Protein AF-A0AAU9BVY2-F1 (afdb_monomer_lite)

Radius of gyration: 12.76 Å; chains: 1; bounding box: 30×16×39 Å

Foldseek 3Di:
DADPVRHDWDKDWDDDPPLQKIWIWTADPVPRDIDFTFMARNVPSHTDDGDPVSVVVVVVSVVVVVD

Organism: NCBI:txid1812935

Secondary structure (DSSP, 8-state):
-B-TTSSBPEEEEEEETTTTEEEEEEE-TTT--EEEEEEEETTT--EEEETHHHHHHHHHHHHTT--

pLDDT: mean 88.52, std 8.42, range [51.91, 94.81]

Sequence (67 aa):
MQCSCGREMTERFSVSKKCNLRWEYSFCKSCGRIDADYLYSYDKTQFIERGYSARLNYRDMTRKIDN

Structure (mmCIF, N/CA/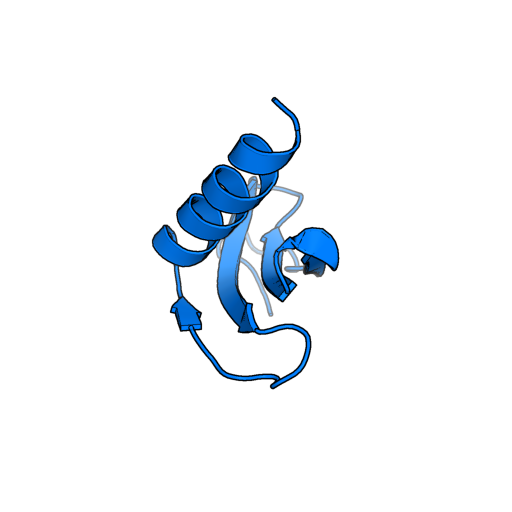C/O backbone):
data_AF-A0AAU9BVY2-F1
#
_entry.id   AF-A0AAU9BVY2-F1
#
loop_
_atom_site.group_PDB
_atom_site.id
_atom_site.type_symbol
_atom_site.label_atom_id
_atom_site.label_alt_id
_atom_site.label_comp_id
_atom_site.label_asym_id
_atom_site.label_entity_id
_atom_site.label_seq_id
_atom_site.pdbx_PDB_ins_code
_atom_site.Cartn_x
_atom_site.Cartn_y
_atom_site.Cartn_z
_atom_site.occupancy
_atom_site.B_iso_or_equiv
_atom_site.auth_seq_id
_atom_site.auth_comp_id
_atom_site.auth_asym_id
_atom_site.auth_atom_id
_atom_site.pdbx_PDB_model_num
ATOM 1 N N . MET A 1 1 ? 4.195 -6.327 -13.497 1.00 74.00 1 MET A N 1
ATOM 2 C CA . MET A 1 1 ? 4.385 -4.962 -14.050 1.00 74.00 1 MET A CA 1
ATOM 3 C C . MET A 1 1 ? 5.875 -4.688 -14.233 1.00 74.00 1 MET A C 1
ATOM 5 O O . MET A 1 1 ? 6.667 -5.176 -13.431 1.00 74.00 1 MET A O 1
ATOM 9 N N . GLN A 1 2 ? 6.273 -3.946 -15.270 1.00 84.69 2 GLN A N 1
ATOM 10 C CA . GLN A 1 2 ? 7.675 -3.569 -15.506 1.00 84.69 2 GLN A CA 1
ATOM 11 C C . GLN A 1 2 ? 7.936 -2.154 -14.969 1.00 84.69 2 GLN A C 1
ATOM 13 O O . GLN A 1 2 ? 7.158 -1.238 -15.222 1.00 84.69 2 GLN A O 1
ATOM 18 N N . CYS A 1 3 ? 9.021 -1.969 -14.219 1.00 89.12 3 CYS A N 1
ATOM 19 C CA . CYS A 1 3 ? 9.460 -0.661 -13.739 1.00 89.12 3 CYS A CA 1
ATOM 20 C C . CYS A 1 3 ? 10.066 0.160 -14.886 1.00 89.12 3 CYS A C 1
ATOM 22 O O . CYS A 1 3 ? 10.676 -0.403 -15.793 1.00 89.12 3 CYS A O 1
ATOM 24 N N . SER A 1 4 ? 10.034 1.495 -14.800 1.00 87.38 4 SER A N 1
ATOM 25 C CA . SER A 1 4 ? 10.690 2.380 -15.781 1.00 87.38 4 SER A CA 1
ATOM 26 C C . SER A 1 4 ? 12.201 2.151 -15.932 1.00 87.38 4 SER A C 1
ATOM 28 O O . SER A 1 4 ? 12.771 2.555 -16.935 1.00 87.38 4 SER A O 1
ATOM 30 N N . CYS A 1 5 ? 12.861 1.493 -14.972 1.00 90.50 5 CYS A N 1
ATOM 31 C CA . CYS A 1 5 ? 14.265 1.091 -15.101 1.00 90.50 5 CYS A CA 1
ATOM 32 C C . CYS A 1 5 ? 14.457 -0.235 -15.876 1.00 90.50 5 CYS A C 1
ATOM 34 O O . CYS A 1 5 ? 15.535 -0.823 -15.825 1.00 90.50 5 CYS A O 1
ATOM 36 N N . GLY A 1 6 ? 13.403 -0.769 -16.503 1.00 90.69 6 GLY A N 1
ATOM 37 C CA . GLY A 1 6 ? 13.409 -2.007 -17.292 1.00 90.69 6 GLY A CA 1
ATOM 38 C C . GLY A 1 6 ? 13.355 -3.309 -16.482 1.00 90.69 6 GLY A C 1
ATOM 39 O O . GLY A 1 6 ? 13.249 -4.387 -17.062 1.00 90.69 6 GLY A O 1
ATOM 40 N N . ARG A 1 7 ? 13.410 -3.237 -15.146 1.00 92.94 7 ARG A N 1
ATOM 41 C CA . ARG A 1 7 ? 13.364 -4.402 -14.241 1.00 92.94 7 ARG A CA 1
ATOM 42 C C . ARG A 1 7 ? 11.945 -4.686 -13.761 1.00 92.94 7 ARG A C 1
ATOM 44 O O . ARG A 1 7 ? 11.083 -3.811 -13.791 1.00 92.94 7 ARG A O 1
ATOM 51 N N . GLU A 1 8 ? 11.704 -5.906 -13.302 1.00 92.19 8 GLU A N 1
ATOM 52 C CA . GLU A 1 8 ? 10.393 -6.309 -12.795 1.00 92.19 8 GLU A CA 1
ATOM 53 C C . GLU A 1 8 ? 10.054 -5.627 -11.466 1.00 92.19 8 GLU A C 1
ATOM 55 O O . GLU A 1 8 ? 10.912 -5.421 -10.601 1.00 92.19 8 GLU A O 1
ATOM 60 N N . MET A 1 9 ? 8.776 -5.289 -11.305 1.00 93.19 9 MET A N 1
ATOM 61 C CA . MET A 1 9 ? 8.226 -4.881 -10.019 1.00 93.19 9 MET A CA 1
ATOM 62 C C . MET A 1 9 ? 7.727 -6.102 -9.258 1.00 93.19 9 MET A C 1
ATOM 64 O O . MET A 1 9 ? 7.070 -6.970 -9.826 1.00 93.19 9 MET A O 1
ATOM 68 N N . THR A 1 10 ? 8.028 -6.151 -7.964 1.00 92.38 10 THR A N 1
ATOM 69 C CA . THR A 1 10 ? 7.539 -7.184 -7.052 1.00 92.38 10 THR A CA 1
ATOM 70 C C . THR A 1 10 ? 6.398 -6.623 -6.217 1.00 92.38 10 THR A C 1
ATOM 72 O O . THR A 1 10 ? 6.593 -5.640 -5.502 1.00 92.38 10 THR A O 1
ATOM 75 N N . GLU A 1 11 ? 5.240 -7.266 -6.265 1.00 92.56 11 GLU A N 1
ATOM 76 C CA . GLU A 1 11 ? 4.114 -6.956 -5.384 1.00 92.56 11 GLU A CA 1
ATOM 77 C C . GLU A 1 11 ? 4.425 -7.388 -3.948 1.00 92.56 11 GLU A C 1
ATOM 79 O O . GLU A 1 11 ? 5.013 -8.446 -3.699 1.00 92.56 11 GLU A O 1
ATOM 84 N N . ARG A 1 12 ? 4.073 -6.539 -2.987 1.00 92.38 12 ARG A N 1
ATOM 85 C CA . ARG A 1 12 ? 4.273 -6.760 -1.558 1.00 92.38 12 ARG A CA 1
ATOM 86 C C . ARG A 1 12 ? 3.101 -6.205 -0.773 1.00 92.38 12 ARG A C 1
ATOM 88 O O . ARG A 1 12 ? 2.401 -5.302 -1.219 1.00 92.38 12 ARG A O 1
ATOM 95 N N . PHE A 1 13 ? 2.936 -6.719 0.438 1.00 91.62 13 PHE A N 1
ATOM 96 C CA . PHE A 1 13 ? 1.995 -6.164 1.391 1.00 91.62 13 PHE A CA 1
ATOM 97 C C . PHE A 1 13 ? 2.540 -6.241 2.819 1.00 91.62 13 PHE A C 1
ATOM 99 O O . PHE A 1 13 ? 3.347 -7.111 3.152 1.00 91.62 13 PHE A O 1
ATOM 106 N N . SER A 1 14 ? 2.077 -5.320 3.654 1.00 91.31 14 SER A N 1
ATOM 107 C CA . SER A 1 14 ? 2.338 -5.228 5.086 1.00 91.31 14 SER A CA 1
ATOM 108 C C . SER A 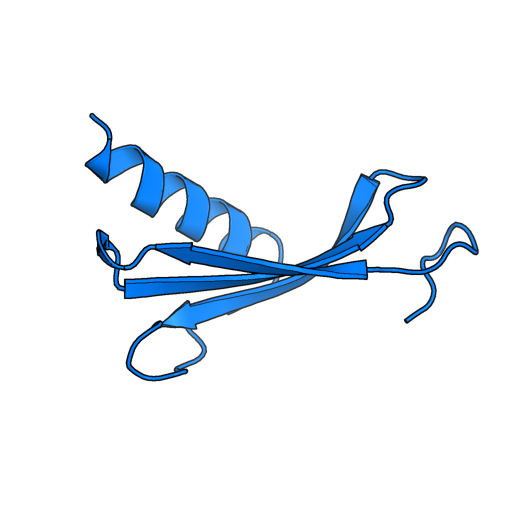1 14 ? 1.003 -5.123 5.814 1.00 91.31 14 SER A C 1
ATOM 110 O O . SER A 1 14 ? 0.108 -4.403 5.376 1.00 91.31 14 SER A O 1
ATOM 112 N N . VAL A 1 15 ? 0.851 -5.834 6.930 1.00 92.19 15 VAL A N 1
ATOM 113 C CA . VAL A 1 15 ? -0.397 -5.853 7.703 1.00 92.19 15 VAL A CA 1
ATOM 114 C C . VAL A 1 15 ? -0.118 -5.471 9.147 1.00 92.19 15 VAL A C 1
ATOM 116 O O . VAL A 1 15 ? 0.756 -6.049 9.789 1.00 92.19 15 VAL A O 1
ATOM 119 N N . SER A 1 16 ? -0.929 -4.559 9.676 1.00 91.69 16 SER A N 1
ATOM 120 C CA . SER A 1 16 ? -1.023 -4.271 11.101 1.00 91.69 16 SER A CA 1
ATOM 121 C C . SER A 1 16 ? -2.410 -4.649 11.601 1.00 91.69 16 SER A C 1
ATOM 123 O O . SER A 1 16 ? -3.385 -3.933 11.376 1.00 91.69 16 SER A O 1
ATOM 125 N N . LYS A 1 17 ? -2.493 -5.768 12.329 1.00 89.25 17 LYS A N 1
ATOM 126 C CA . LYS A 1 17 ? -3.740 -6.203 12.978 1.00 89.25 17 LYS A CA 1
ATOM 127 C C . LYS A 1 17 ? -4.169 -5.241 14.088 1.00 89.25 17 LYS A C 1
ATOM 129 O O . LYS A 1 17 ? -5.354 -4.986 14.237 1.00 89.25 17 LYS A O 1
ATOM 134 N N . LYS A 1 18 ? -3.207 -4.662 14.821 1.00 89.31 18 LYS A N 1
ATOM 135 C CA . LYS A 1 18 ? -3.476 -3.690 15.896 1.00 89.31 18 LYS A CA 1
ATOM 136 C C . LYS A 1 18 ? -4.154 -2.422 15.367 1.00 89.31 18 LYS A C 1
ATOM 138 O O . LYS A 1 18 ? -5.081 -1.925 15.989 1.00 89.31 18 LYS A O 1
ATOM 143 N N . CYS A 1 19 ? -3.702 -1.917 14.217 1.00 89.25 19 CYS A N 1
ATOM 144 C CA . CYS A 1 19 ? -4.282 -0.730 13.580 1.00 89.25 19 CYS A CA 1
ATOM 145 C C . CYS A 1 19 ? -5.445 -1.060 12.633 1.00 89.25 19 CYS A C 1
ATOM 147 O O . CYS A 1 19 ? -6.038 -0.140 12.080 1.00 89.25 19 CYS A O 1
ATOM 149 N N . ASN A 1 20 ? -5.734 -2.342 12.392 1.00 91.75 20 ASN A N 1
ATOM 150 C CA . ASN A 1 20 ? -6.646 -2.801 11.346 1.00 91.75 20 ASN A CA 1
ATOM 151 C C . ASN A 1 20 ? -6.302 -2.256 9.940 1.00 91.75 20 ASN A C 1
ATOM 153 O O . ASN A 1 20 ? -7.180 -1.839 9.183 1.00 91.75 20 ASN A O 1
ATOM 157 N N . LEU A 1 21 ? -5.012 -2.245 9.589 1.00 93.62 21 LEU A N 1
ATOM 158 C CA . LEU A 1 21 ? -4.507 -1.697 8.326 1.00 93.62 21 LEU A CA 1
ATOM 159 C C . LEU A 1 21 ? -3.775 -2.755 7.499 1.00 93.62 21 LEU A C 1
ATOM 161 O O . LEU A 1 21 ? -2.995 -3.549 8.028 1.00 93.62 21 LEU A O 1
ATOM 165 N N . ARG A 1 22 ? -3.967 -2.706 6.182 1.00 94.25 22 ARG A N 1
ATOM 166 C CA . ARG A 1 22 ? -3.228 -3.479 5.181 1.00 94.25 22 ARG A CA 1
ATOM 167 C C . ARG A 1 22 ? -2.686 -2.522 4.130 1.00 94.25 22 ARG A C 1
ATOM 169 O O . ARG A 1 22 ? -3.452 -1.880 3.423 1.00 94.25 22 ARG A O 1
ATOM 176 N N . TRP A 1 23 ? -1.370 -2.433 4.041 1.00 94.31 23 TRP A N 1
ATOM 177 C CA . TRP A 1 23 ? -0.667 -1.623 3.060 1.00 94.31 23 TRP A CA 1
ATOM 178 C C . TRP A 1 23 ? -0.115 -2.517 1.954 1.00 94.31 23 TRP A C 1
ATOM 180 O O . TRP A 1 23 ? 0.689 -3.403 2.227 1.00 94.31 23 TRP A O 1
ATOM 190 N N . GLU A 1 24 ? -0.544 -2.302 0.720 1.00 94.44 24 GLU A N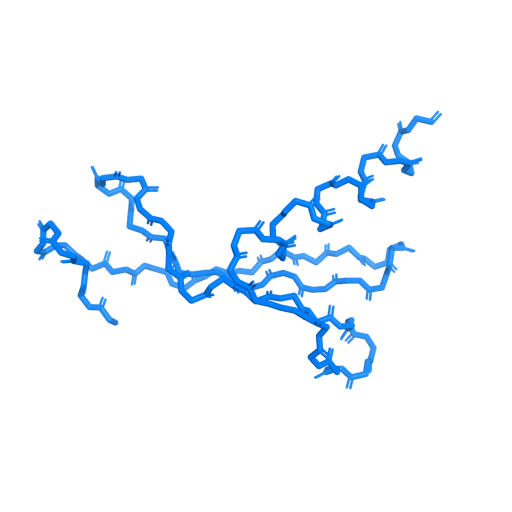 1
ATOM 191 C CA . GLU A 1 24 ? -0.076 -3.006 -0.472 1.00 94.44 24 GLU A CA 1
ATOM 192 C C . GLU A 1 24 ? 0.755 -2.069 -1.331 1.00 94.44 24 GLU A C 1
ATOM 194 O O . GLU A 1 24 ? 0.435 -0.891 -1.464 1.00 94.44 24 GLU A O 1
ATOM 199 N N . TYR A 1 25 ? 1.842 -2.576 -1.896 1.00 93.69 25 TYR A N 1
ATOM 200 C CA . TYR A 1 25 ? 2.722 -1.780 -2.735 1.00 93.69 25 TYR A CA 1
ATOM 201 C C . TYR A 1 25 ? 3.479 -2.654 -3.728 1.00 93.69 25 TYR A C 1
ATOM 203 O O . TYR A 1 25 ? 3.866 -3.784 -3.429 1.00 93.69 25 TYR A O 1
ATOM 211 N N . SER A 1 26 ? 3.760 -2.111 -4.909 1.00 93.25 26 SER A N 1
ATOM 212 C CA . SER A 1 26 ? 4.696 -2.723 -5.853 1.00 93.25 26 SER A CA 1
ATOM 213 C C . SER A 1 26 ? 6.063 -2.078 -5.708 1.00 93.25 26 SER A C 1
ATOM 215 O O . SER A 1 26 ? 6.183 -0.860 -5.727 1.00 93.25 26 SER A O 1
ATOM 217 N N . PHE A 1 27 ? 7.124 -2.872 -5.594 1.00 93.38 27 PHE A N 1
ATOM 218 C CA . PHE A 1 27 ? 8.483 -2.377 -5.390 1.00 93.38 27 PHE A CA 1
ATOM 219 C C . PHE A 1 27 ? 9.452 -2.911 -6.438 1.00 93.38 27 PHE A C 1
ATOM 221 O O . PHE A 1 27 ? 9.569 -4.117 -6.653 1.00 93.38 27 PHE A O 1
ATOM 228 N N . CYS A 1 28 ? 10.218 -2.012 -7.044 1.00 93.44 28 CYS A N 1
ATOM 229 C CA . CYS A 1 28 ? 11.351 -2.361 -7.880 1.00 93.44 28 CYS A CA 1
ATOM 230 C C . CYS A 1 28 ? 12.628 -2.411 -7.035 1.00 93.44 28 CYS A C 1
ATOM 232 O O . CYS A 1 28 ? 13.230 -1.374 -6.747 1.00 93.44 28 CYS A O 1
ATOM 234 N N . LYS A 1 29 ? 13.113 -3.620 -6.728 1.00 88.94 29 LYS A N 1
ATOM 235 C CA . LYS A 1 29 ? 14.353 -3.818 -5.951 1.00 88.94 29 LYS A CA 1
ATOM 236 C C . LYS A 1 29 ? 15.575 -3.123 -6.549 1.00 88.94 29 LYS A C 1
ATOM 238 O O . LYS A 1 29 ? 16.439 -2.684 -5.804 1.00 88.94 29 LYS A O 1
ATOM 243 N N . SER A 1 30 ? 15.647 -3.018 -7.875 1.00 91.44 30 SER A N 1
ATOM 244 C CA . SER A 1 30 ? 16.828 -2.479 -8.554 1.00 91.44 30 SER A CA 1
ATOM 245 C C . SER A 1 30 ? 16.987 -0.962 -8.447 1.00 91.44 30 SER A C 1
ATOM 247 O O . SER A 1 30 ? 18.115 -0.493 -8.412 1.00 91.44 30 SER A O 1
ATOM 249 N N . CYS A 1 31 ? 15.896 -0.190 -8.415 1.00 92.00 31 CYS A N 1
ATOM 250 C CA . CYS A 1 31 ? 15.957 1.281 -8.385 1.00 92.00 31 CYS A CA 1
ATOM 251 C C . CYS A 1 31 ? 15.231 1.902 -7.187 1.00 92.00 31 CYS A C 1
ATOM 253 O O . CYS A 1 31 ? 15.123 3.120 -7.094 1.00 92.00 31 CYS A O 1
ATOM 255 N N . GLY A 1 32 ? 14.684 1.084 -6.287 1.00 88.94 32 GLY A N 1
ATOM 256 C CA . GLY A 1 32 ? 13.979 1.564 -5.103 1.00 88.94 32 GLY A CA 1
ATOM 257 C C . GLY A 1 32 ? 12.586 2.140 -5.378 1.00 88.94 32 GLY A C 1
ATOM 258 O O . GLY A 1 32 ? 11.910 2.568 -4.443 1.00 88.94 32 GLY A O 1
ATOM 259 N N . ARG A 1 33 ? 12.136 2.168 -6.640 1.00 89.19 33 ARG A N 1
ATOM 260 C CA . ARG A 1 33 ? 10.837 2.739 -7.002 1.00 89.19 33 ARG A CA 1
ATOM 261 C C . ARG A 1 33 ? 9.711 1.917 -6.397 1.00 89.19 33 ARG A C 1
ATOM 263 O O . ARG A 1 33 ? 9.664 0.699 -6.567 1.00 89.19 33 ARG A O 1
ATOM 270 N N . ILE A 1 34 ? 8.789 2.613 -5.749 1.00 89.56 34 ILE A N 1
ATOM 271 C CA . ILE A 1 34 ? 7.513 2.053 -5.331 1.00 89.56 34 ILE A CA 1
ATOM 272 C C . ILE A 1 34 ? 6.434 2.593 -6.264 1.00 89.56 34 ILE A C 1
ATOM 274 O O . ILE A 1 34 ? 6.433 3.77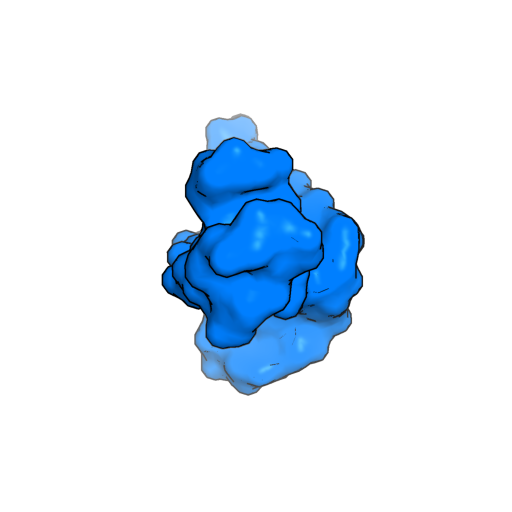6 -6.600 1.00 89.56 34 ILE A O 1
ATOM 278 N N . ASP A 1 35 ? 5.564 1.698 -6.694 1.00 82.94 35 ASP A N 1
ATOM 279 C CA . ASP A 1 35 ? 4.355 1.953 -7.467 1.00 82.94 35 ASP A CA 1
ATOM 280 C C . ASP A 1 35 ? 3.171 1.268 -6.762 1.00 82.94 35 ASP A C 1
ATOM 282 O O . ASP A 1 35 ? 3.367 0.707 -5.681 1.00 82.94 35 ASP A O 1
ATOM 286 N N . ALA A 1 36 ? 1.967 1.299 -7.345 1.00 84.19 36 ALA A N 1
ATOM 287 C CA . ALA A 1 36 ? 0.777 0.576 -6.863 1.00 84.19 36 ALA A CA 1
ATOM 288 C C . ALA A 1 36 ? 0.617 0.612 -5.325 1.00 84.19 36 ALA A C 1
ATOM 290 O O . ALA A 1 36 ? 0.465 -0.423 -4.686 1.00 84.19 36 ALA A O 1
ATOM 291 N N . ASP A 1 37 ? 0.761 1.807 -4.747 1.00 93.12 37 ASP A N 1
ATOM 292 C CA . ASP A 1 37 ? 0.852 2.065 -3.307 1.00 93.12 37 ASP A CA 1
ATOM 293 C C . ASP A 1 37 ? -0.569 2.301 -2.763 1.00 93.12 37 ASP A C 1
ATOM 295 O O . ASP A 1 37 ? -1.202 3.298 -3.114 1.00 93.12 37 ASP A O 1
ATOM 299 N N . TYR A 1 38 ? -1.108 1.368 -1.981 1.00 94.50 38 TYR A N 1
ATOM 300 C CA . TYR A 1 38 ? -2.512 1.332 -1.571 1.00 94.50 38 TYR A CA 1
ATOM 301 C C . TYR A 1 38 ? -2.660 0.976 -0.094 1.00 94.50 38 TYR A C 1
ATOM 303 O O . TYR A 1 38 ? -2.044 0.033 0.396 1.00 94.50 38 TYR A O 1
ATOM 311 N N . LEU A 1 39 ? -3.527 1.693 0.617 1.00 94.81 39 LEU A N 1
ATOM 312 C CA . LEU A 1 39 ? -3.884 1.389 1.997 1.00 94.81 39 LEU A CA 1
ATOM 313 C C . LEU A 1 39 ? -5.344 0.957 2.082 1.00 94.81 39 LEU A C 1
ATOM 315 O O . LEU A 1 39 ? -6.246 1.620 1.565 1.00 94.81 39 LEU A O 1
ATOM 319 N N . TYR A 1 40 ? -5.561 -0.131 2.806 1.00 94.38 40 TYR A N 1
ATOM 320 C CA . TYR A 1 40 ? -6.861 -0.724 3.060 1.00 94.38 40 TYR A CA 1
ATOM 321 C C . TYR A 1 40 ? -7.086 -0.910 4.556 1.00 94.38 40 TYR A C 1
ATOM 323 O O . TYR A 1 40 ? -6.142 -1.074 5.335 1.00 94.38 40 TYR A O 1
ATOM 331 N N . SER A 1 41 ? -8.356 -0.976 4.948 1.00 91.62 41 SER A N 1
ATOM 332 C CA . SER A 1 41 ? -8.738 -1.605 6.212 1.00 91.62 41 SER A CA 1
ATOM 333 C C . SER A 1 41 ? -8.554 -3.119 6.092 1.00 91.62 41 SER A C 1
ATOM 335 O O . SER A 1 41 ? -9.022 -3.720 5.122 1.00 91.62 41 SER A O 1
ATOM 337 N N . TYR A 1 42 ? -7.876 -3.733 7.064 1.00 86.31 42 TYR A N 1
ATOM 338 C CA . TYR A 1 42 ? -7.595 -5.171 7.054 1.00 86.31 42 TYR A CA 1
ATOM 339 C C . TYR A 1 42 ? -8.884 -6.007 7.139 1.00 86.31 42 TYR A C 1
ATOM 341 O O . TYR A 1 42 ? -9.056 -6.922 6.337 1.00 86.31 42 TYR A O 1
ATOM 349 N N . ASP A 1 43 ? -9.818 -5.646 8.022 1.00 85.38 43 ASP A N 1
ATOM 350 C CA . ASP A 1 43 ? -11.062 -6.399 8.234 1.00 85.38 43 ASP A CA 1
ATOM 351 C C . ASP A 1 43 ? -12.106 -6.180 7.135 1.00 85.38 43 ASP A C 1
ATOM 353 O O . ASP A 1 43 ? -12.882 -7.082 6.829 1.00 85.38 43 ASP A O 1
ATOM 357 N N . LYS A 1 44 ? -12.169 -4.972 6.559 1.00 70.19 44 LYS A N 1
ATOM 358 C CA . LYS A 1 44 ? -13.230 -4.617 5.599 1.00 70.19 44 LYS A CA 1
ATOM 359 C C . LYS A 1 44 ? -12.789 -4.651 4.140 1.00 70.19 44 LYS A C 1
ATOM 361 O O . LYS A 1 44 ? -13.607 -4.373 3.266 1.00 70.19 44 LYS A O 1
ATOM 366 N N . THR A 1 45 ? -11.510 -4.925 3.848 1.00 70.88 45 THR A N 1
ATOM 367 C CA . THR A 1 45 ? -10.898 -4.722 2.512 1.00 70.88 45 THR A CA 1
ATOM 368 C C . THR A 1 45 ? -11.264 -3.366 1.888 1.00 70.88 45 THR A C 1
ATOM 370 O O . THR A 1 45 ? -11.253 -3.186 0.673 1.00 70.88 45 THR A O 1
ATOM 373 N N . GLN A 1 46 ? -11.628 -2.394 2.729 1.00 87.69 46 GLN A N 1
ATOM 374 C CA . GLN A 1 46 ? -12.135 -1.108 2.292 1.00 87.69 46 GLN A CA 1
ATOM 375 C C . GLN A 1 46 ? -10.939 -0.249 1.924 1.00 87.69 46 GLN A C 1
ATOM 377 O O . GLN A 1 46 ? -10.028 -0.080 2.735 1.00 87.69 46 GLN A O 1
ATOM 382 N N . PHE A 1 47 ? -10.951 0.279 0.705 1.00 91.38 47 PHE A N 1
ATOM 383 C CA . PHE A 1 47 ? -9.948 1.223 0.243 1.00 91.38 47 PHE A CA 1
ATOM 384 C C . PHE A 1 47 ? -9.980 2.487 1.107 1.00 91.38 47 PHE A C 1
ATOM 386 O O . PHE A 1 47 ? -11.039 3.089 1.287 1.00 91.38 47 PHE A O 1
ATOM 393 N N . ILE A 1 48 ? -8.821 2.865 1.641 1.00 92.19 48 ILE A N 1
ATOM 394 C CA . ILE A 1 48 ? -8.646 4.080 2.438 1.00 92.19 48 ILE A CA 1
ATOM 395 C C . ILE A 1 48 ? -8.019 5.153 1.552 1.00 92.19 48 ILE A C 1
ATOM 397 O O . ILE A 1 48 ? -8.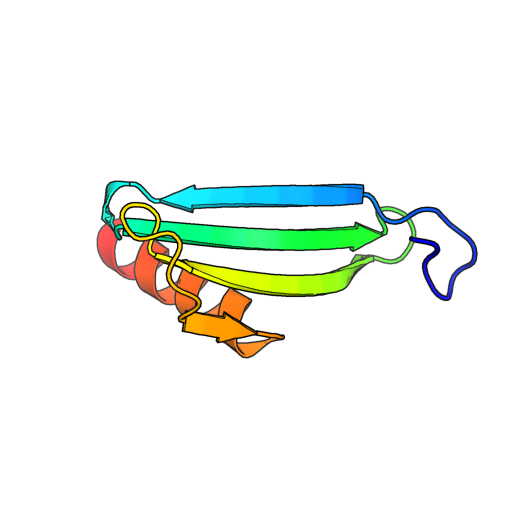576 6.235 1.390 1.00 92.19 48 ILE A O 1
ATOM 401 N N . GLU A 1 49 ? -6.870 4.847 0.952 1.00 93.81 49 GLU A N 1
ATOM 402 C CA . GLU A 1 49 ? -6.088 5.822 0.193 1.00 93.81 49 GLU A CA 1
ATOM 403 C C . GLU A 1 49 ? -5.028 5.159 -0.694 1.00 93.81 49 GLU A C 1
ATOM 405 O O . GLU A 1 49 ? -4.757 3.961 -0.603 1.00 93.81 49 GLU A O 1
ATOM 410 N N . ARG A 1 50 ? -4.412 5.965 -1.565 1.00 93.88 50 ARG A N 1
ATOM 411 C CA . ARG A 1 50 ? -3.375 5.535 -2.509 1.00 93.88 50 ARG A CA 1
ATOM 412 C C . ARG A 1 50 ? -2.196 6.501 -2.556 1.00 93.88 50 ARG A C 1
ATOM 414 O O . ARG A 1 50 ? -2.317 7.668 -2.187 1.00 93.88 50 ARG A O 1
ATOM 421 N N . GLY A 1 51 ? -1.098 6.041 -3.140 1.00 92.19 51 GLY A N 1
ATOM 422 C CA . GLY A 1 51 ? 0.102 6.826 -3.385 1.00 92.19 51 GLY A CA 1
ATOM 423 C C . GLY A 1 51 ? 0.904 7.074 -2.112 1.00 92.19 51 GLY A C 1
ATOM 424 O O . GLY A 1 51 ? 0.812 6.340 -1.137 1.00 92.19 51 GLY A O 1
ATOM 425 N N . TYR A 1 52 ? 1.697 8.141 -2.116 1.00 90.31 52 TYR A N 1
ATOM 426 C CA . TYR A 1 52 ? 2.603 8.454 -1.010 1.00 90.31 52 TYR A CA 1
ATOM 427 C C . TYR A 1 52 ? 1.894 8.593 0.352 1.00 90.31 52 TYR A C 1
ATOM 429 O O . TYR A 1 52 ? 2.444 8.175 1.372 1.00 90.31 52 TYR A O 1
ATOM 437 N N . SER A 1 53 ? 0.663 9.114 0.364 1.00 92.00 53 SER A N 1
ATOM 438 C CA . SER A 1 53 ? -0.150 9.260 1.577 1.00 92.00 53 SER A CA 1
ATOM 439 C C . SER A 1 53 ? -0.462 7.914 2.243 1.00 92.00 53 SER A C 1
ATOM 441 O O . SER A 1 53 ? -0.317 7.805 3.458 1.00 92.00 53 SER A O 1
ATOM 443 N N . ALA A 1 54 ? -0.739 6.865 1.454 1.00 92.62 54 ALA A N 1
ATOM 444 C CA . ALA A 1 54 ? -0.985 5.504 1.946 1.00 92.62 54 ALA A CA 1
ATOM 445 C C . ALA A 1 54 ? 0.169 4.987 2.806 1.00 92.62 54 ALA A C 1
ATOM 447 O O . ALA A 1 54 ? -0.028 4.497 3.922 1.00 92.62 54 ALA A O 1
ATOM 448 N N . ARG A 1 55 ? 1.398 5.166 2.315 1.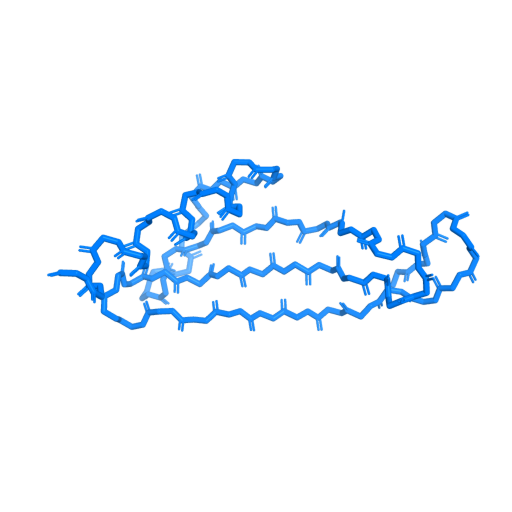00 91.50 55 ARG A N 1
ATOM 449 C CA . ARG A 1 55 ? 2.606 4.797 3.050 1.00 91.50 55 ARG A CA 1
ATOM 450 C C . ARG A 1 55 ? 2.799 5.623 4.313 1.00 91.50 55 ARG A C 1
ATOM 452 O O . ARG A 1 55 ? 3.183 5.064 5.341 1.00 91.50 55 ARG A O 1
ATOM 459 N N . LEU A 1 56 ? 2.607 6.941 4.230 1.00 92.88 56 LEU A N 1
ATOM 460 C CA . LEU A 1 56 ? 2.781 7.824 5.383 1.00 92.88 56 LEU A CA 1
ATOM 461 C C . LEU A 1 56 ? 1.808 7.459 6.498 1.00 92.88 56 LEU A C 1
ATOM 463 O O . LEU A 1 56 ? 2.236 7.225 7.626 1.00 92.88 56 LEU A O 1
ATOM 467 N N . ASN A 1 57 ? 0.533 7.305 6.162 1.00 92.75 57 ASN A N 1
ATOM 468 C CA . ASN A 1 57 ? -0.502 6.995 7.132 1.00 92.75 57 ASN A CA 1
ATOM 469 C C . ASN A 1 57 ? -0.330 5.602 7.730 1.00 92.75 57 ASN A C 1
ATOM 471 O O . ASN A 1 57 ? -0.426 5.469 8.949 1.00 92.75 57 ASN A O 1
ATOM 475 N N . TYR A 1 58 ? 0.011 4.581 6.931 1.00 92.81 58 TYR A N 1
ATOM 476 C CA . TYR A 1 58 ? 0.359 3.270 7.485 1.00 92.81 58 TYR A CA 1
ATOM 477 C C . TYR A 1 58 ? 1.493 3.395 8.505 1.00 92.81 58 TYR A C 1
ATOM 479 O O . TYR A 1 58 ? 1.349 2.954 9.643 1.00 92.81 58 TYR A O 1
ATOM 487 N N . ARG A 1 59 ? 2.599 4.053 8.125 1.00 91.62 59 ARG A N 1
ATOM 488 C CA . ARG A 1 59 ? 3.781 4.203 8.982 1.00 91.62 59 ARG A CA 1
ATOM 489 C C . ARG A 1 59 ? 3.462 4.945 10.276 1.00 91.62 59 ARG A C 1
ATOM 491 O O . ARG A 1 59 ? 3.884 4.505 11.346 1.00 91.62 59 ARG A O 1
ATOM 498 N N . ASP A 1 60 ? 2.756 6.064 10.179 1.00 92.75 60 ASP A N 1
ATOM 499 C CA . ASP A 1 60 ? 2.471 6.935 11.314 1.00 92.75 60 ASP A CA 1
ATOM 500 C C . ASP A 1 60 ? 1.474 6.279 12.276 1.00 92.75 60 ASP A C 1
ATOM 502 O O . ASP A 1 60 ? 1.661 6.345 13.490 1.00 92.75 60 ASP A O 1
ATOM 506 N N . MET A 1 61 ? 0.472 5.566 11.753 1.00 90.69 61 MET A N 1
ATOM 507 C CA . MET A 1 61 ? -0.476 4.802 12.567 1.00 90.69 61 MET A CA 1
ATOM 508 C C . MET A 1 61 ? 0.191 3.618 13.265 1.00 90.69 61 MET A C 1
ATOM 510 O O . MET A 1 61 ? -0.072 3.392 14.443 1.00 90.69 61 MET A O 1
ATOM 514 N N . THR A 1 62 ? 1.078 2.885 12.583 1.00 87.88 62 THR A N 1
ATOM 515 C CA . THR A 1 62 ? 1.789 1.764 13.214 1.00 87.88 62 THR A CA 1
ATOM 516 C C . THR A 1 62 ? 2.786 2.236 14.266 1.00 87.88 62 THR A C 1
ATOM 518 O O . THR A 1 62 ? 2.837 1.663 15.346 1.00 87.88 62 THR A O 1
ATOM 521 N N . ARG A 1 63 ? 3.516 3.332 14.010 1.00 84.81 63 ARG A N 1
ATOM 522 C CA . ARG A 1 63 ? 4.510 3.866 14.955 1.00 84.81 63 ARG A CA 1
ATOM 523 C C . ARG A 1 63 ? 3.897 4.444 16.226 1.00 84.81 63 ARG A C 1
ATOM 525 O O . ARG A 1 63 ? 4.511 4.332 17.277 1.00 84.81 63 ARG A O 1
ATOM 532 N N . LYS A 1 64 ? 2.712 5.060 16.145 1.00 75.50 64 LYS A N 1
ATOM 533 C CA . LYS A 1 64 ? 2.004 5.602 17.320 1.00 75.50 64 LYS A CA 1
ATOM 534 C C . LYS A 1 64 ? 1.627 4.539 18.354 1.00 75.50 64 LYS A C 1
ATOM 536 O O . LYS A 1 64 ? 1.341 4.910 19.480 1.00 75.50 64 LYS A O 1
ATOM 541 N N . ILE A 1 65 ? 1.579 3.263 17.972 1.00 64.00 65 ILE A N 1
ATOM 542 C CA . ILE A 1 65 ? 1.217 2.159 18.874 1.00 64.00 65 ILE A CA 1
ATOM 543 C C . ILE A 1 65 ? 2.454 1.508 19.510 1.00 64.00 65 ILE A C 1
ATOM 545 O O . ILE A 1 65 ? 2.332 0.850 20.540 1.00 64.00 65 ILE A O 1
ATOM 549 N N . ASP A 1 66 ? 3.633 1.665 18.904 1.00 58.34 66 ASP A N 1
ATOM 550 C CA . ASP A 1 66 ? 4.883 1.086 19.413 1.00 58.34 66 ASP A CA 1
ATOM 551 C C . ASP A 1 66 ? 5.609 1.996 20.433 1.00 58.34 66 ASP A C 1
ATOM 553 O O . ASP A 1 66 ? 6.637 1.586 20.969 1.00 58.34 66 ASP A O 1
ATOM 557 N N . ASN A 1 67 ? 5.075 3.195 20.716 1.00 51.91 67 ASN A N 1
ATOM 558 C CA . ASN A 1 67 ? 5.494 4.107 21.796 1.00 51.91 67 ASN A CA 1
ATOM 559 C C . ASN A 1 67 ? 4.429 4.163 22.894 1.00 51.91 67 ASN A C 1
ATOM 561 O O . ASN A 1 67 ? 4.822 4.330 24.068 1.00 51.91 67 ASN A O 1
#